Protein AF-A0A961EMC4-F1 (afdb_monomer)

Foldseek 3Di:
DDDDDPLVVLLVCVVVVNPVSVVVLVVCCVVVHPCNVVNDVSNPDDDPVRDDDDDDQDDDPPPCSVVVVVVVVVVCVVVVHDDDDDDDDPPPDPPDD

Secondary structure (DSSP, 8-state):
-PPPP-HHHHHHHHHTT-HHHHHHHHHHHHTT-TTHHHHHHHH-SPPTT-PPP-------TTSSHHHHHHHHHHHHHHTT---------TTS-----

Sequence (97 aa):
MTRRVDVAAVVAGVRERSPRALARALSLVESGSPDAADLLAALGAPSSDRRAIVVGITGAPGVGKSTTKNAIVRELTSRGRVVGVLAVDPSSHFSGG

Solvent-accessible surface area (backbone atoms only — not comparable to full-atom values): 6476 Å² total; per-residue (Å²): 133,85,80,81,75,67,49,67,62,35,48,52,28,41,77,72,65,33,69,68,26,42,52,52,51,50,52,33,54,75,69,66,38,87,63,29,63,59,42,53,60,72,64,49,75,81,52,92,88,62,74,77,89,86,81,91,85,85,80,67,88,88,73,46,64,69,59,52,49,50,52,52,51,51,57,42,43,75,71,74,44,89,82,87,86,83,86,84,70,92,84,80,72,92,77,81,128

Radius of gyration: 16.87 Å; Cα contacts (8 Å, |Δi|>4): 43; chains: 1; bounding box: 42×34×34 Å

pLDDT: mean 87.38, std 14.83, range [37.72, 98.0]

Mean predicted aligned error: 6.67 Å

Structure (mmCIF, N/CA/C/O backbone):
data_AF-A0A961EMC4-F1
#
_entry.id   AF-A0A961EMC4-F1
#
loop_
_atom_site.group_PDB
_atom_site.id
_atom_site.type_symbol
_atom_site.label_atom_id
_atom_site.label_alt_id
_atom_site.label_comp_id
_atom_site.label_asym_id
_atom_site.label_entity_id
_atom_site.label_seq_id
_atom_site.pdbx_PDB_ins_code
_atom_site.Cartn_x
_atom_site.Cartn_y
_atom_site.Cartn_z
_atom_site.occupancy
_atom_site.B_iso_or_equiv
_atom_site.auth_seq_id
_atom_site.auth_comp_id
_atom_site.auth_asym_id
_atom_site.auth_atom_id
_atom_site.pdbx_PDB_model_num
ATOM 1 N N . MET A 1 1 ? 26.701 -8.929 -12.417 1.00 48.03 1 MET A N 1
ATOM 2 C CA . MET A 1 1 ? 25.600 -9.536 -13.200 1.00 48.03 1 MET A CA 1
ATOM 3 C C . MET A 1 1 ? 24.367 -9.610 -12.314 1.00 48.03 1 MET A C 1
ATOM 5 O O . MET A 1 1 ? 24.313 -10.458 -11.434 1.00 48.03 1 MET A O 1
ATOM 9 N N . THR A 1 2 ? 23.416 -8.690 -12.471 1.00 59.34 2 THR A N 1
ATOM 10 C CA . THR A 1 2 ? 22.160 -8.720 -11.707 1.00 59.34 2 THR A CA 1
ATOM 11 C C . THR A 1 2 ? 21.313 -9.880 -12.221 1.00 59.34 2 THR A C 1
ATOM 13 O O . THR A 1 2 ? 20.994 -9.939 -13.407 1.00 59.34 2 THR A O 1
ATOM 16 N N . ARG A 1 3 ? 20.999 -10.847 -11.354 1.00 74.94 3 ARG A N 1
ATOM 17 C CA . ARG A 1 3 ? 20.100 -11.959 -11.683 1.00 74.94 3 ARG A CA 1
ATOM 18 C C . ARG A 1 3 ? 18.722 -11.381 -12.013 1.00 74.94 3 ARG A C 1
ATOM 20 O O . ARG A 1 3 ? 18.127 -10.750 -11.142 1.00 74.94 3 ARG A O 1
ATOM 27 N N . ARG A 1 4 ? 18.232 -11.608 -13.238 1.00 79.06 4 ARG A N 1
ATOM 28 C CA . ARG A 1 4 ? 16.870 -11.217 -13.633 1.00 79.06 4 ARG A CA 1
ATOM 29 C C . ARG A 1 4 ? 15.841 -11.851 -12.704 1.00 79.06 4 ARG A C 1
ATOM 31 O O . ARG A 1 4 ? 15.993 -13.013 -12.305 1.00 79.06 4 ARG A O 1
ATOM 38 N N . VAL A 1 5 ? 14.821 -11.083 -12.346 1.00 90.00 5 VAL A N 1
ATOM 39 C CA . VAL A 1 5 ? 13.702 -11.565 -11.538 1.00 90.00 5 VAL A CA 1
ATOM 40 C C . VAL A 1 5 ? 12.690 -12.275 -12.428 1.00 90.00 5 VAL A C 1
ATOM 42 O O . VAL A 1 5 ? 12.442 -11.868 -13.558 1.00 90.00 5 VAL A O 1
ATOM 45 N N . ASP A 1 6 ? 12.083 -13.339 -11.906 1.00 95.44 6 ASP A N 1
ATOM 46 C CA . ASP A 1 6 ? 10.910 -13.944 -12.531 1.00 95.44 6 ASP A CA 1
ATOM 47 C C . ASP A 1 6 ? 9.692 -13.028 -12.327 1.00 95.44 6 ASP A C 1
ATOM 49 O O . ASP A 1 6 ? 9.004 -13.079 -11.303 1.00 95.44 6 ASP A O 1
ATOM 53 N N . VAL A 1 7 ? 9.471 -12.135 -13.292 1.00 95.75 7 VAL A N 1
ATOM 54 C CA . VAL A 1 7 ? 8.369 -11.165 -13.276 1.00 95.75 7 VAL A CA 1
ATOM 55 C C . VAL A 1 7 ? 7.012 -11.869 -13.231 1.00 95.75 7 VAL A C 1
ATOM 57 O O . VAL A 1 7 ? 6.124 -11.425 -12.503 1.00 95.75 7 VAL A O 1
ATOM 60 N N . ALA A 1 8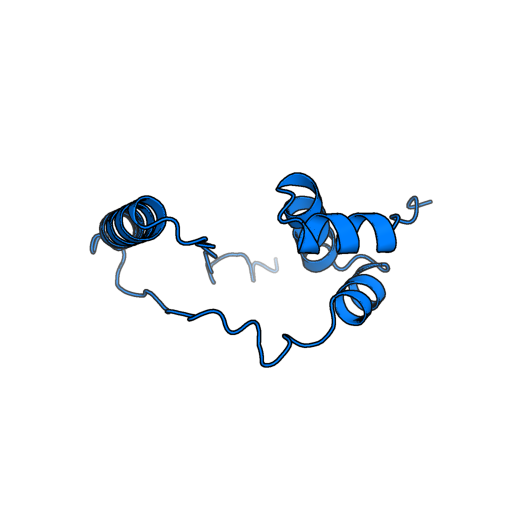 ? 6.846 -12.987 -13.942 1.00 95.81 8 ALA A N 1
ATOM 61 C CA . ALA A 1 8 ? 5.577 -13.709 -13.991 1.00 95.81 8 ALA A CA 1
ATOM 62 C C . ALA A 1 8 ? 5.193 -14.259 -12.610 1.00 95.81 8 ALA A C 1
ATOM 64 O O . ALA A 1 8 ? 4.053 -14.080 -12.169 1.00 95.81 8 ALA A O 1
ATOM 65 N N . ALA A 1 9 ? 6.155 -14.842 -11.888 1.00 96.94 9 ALA A N 1
ATOM 66 C CA . ALA A 1 9 ? 5.940 -15.315 -10.522 1.00 96.94 9 ALA A CA 1
ATOM 67 C C . ALA A 1 9 ? 5.584 -14.171 -9.556 1.00 96.94 9 ALA A C 1
ATOM 69 O O . ALA A 1 9 ? 4.698 -14.319 -8.709 1.00 96.94 9 ALA A O 1
ATOM 70 N N . VAL A 1 10 ? 6.231 -13.007 -9.693 1.00 97.31 10 VAL A N 1
ATOM 71 C CA . VAL A 1 10 ? 5.909 -11.823 -8.878 1.00 97.31 10 VAL A CA 1
ATOM 72 C C . VAL A 1 10 ? 4.484 -11.340 -9.160 1.00 97.31 10 VAL A C 1
ATOM 74 O O . VAL A 1 10 ? 3.721 -11.117 -8.220 1.00 97.31 10 VAL A O 1
ATOM 77 N N . VAL A 1 11 ? 4.088 -11.229 -10.430 1.00 96.06 11 VAL A N 1
ATOM 78 C CA . VAL A 1 11 ? 2.738 -10.793 -10.829 1.00 96.06 11 VAL A CA 1
ATOM 79 C C . VAL A 1 11 ? 1.664 -11.746 -10.308 1.00 96.06 11 VAL A C 1
ATOM 81 O O . VAL A 1 11 ? 0.666 -11.287 -9.744 1.00 96.06 11 VAL A O 1
ATOM 84 N N . ALA A 1 12 ? 1.864 -13.059 -10.454 1.00 95.88 12 ALA A N 1
ATOM 85 C CA . ALA A 1 12 ? 0.945 -14.068 -9.931 1.00 95.88 12 ALA A CA 1
ATOM 86 C C . ALA A 1 12 ? 0.769 -13.914 -8.412 1.00 95.88 12 ALA A C 1
ATOM 88 O O . ALA A 1 12 ? -0.352 -13.750 -7.926 1.00 95.88 12 ALA A O 1
ATOM 89 N N . GLY A 1 13 ? 1.880 -13.810 -7.677 1.00 96.81 13 GLY A N 1
ATOM 90 C CA . GLY A 1 13 ? 1.845 -13.612 -6.232 1.00 96.81 13 GLY A CA 1
ATOM 91 C C . GLY A 1 13 ? 1.155 -12.309 -5.812 1.00 96.81 13 GLY A C 1
ATOM 92 O O . GLY A 1 13 ? 0.416 -12.300 -4.828 1.00 96.81 13 GLY A O 1
ATOM 93 N N . VAL A 1 14 ? 1.331 -11.206 -6.549 1.00 94.25 14 VAL A N 1
ATOM 94 C CA . VAL A 1 14 ? 0.618 -9.942 -6.272 1.00 94.25 14 VAL A CA 1
ATOM 95 C C . VAL A 1 14 ? -0.892 -10.116 -6.452 1.00 94.25 14 VAL A C 1
ATOM 97 O O . VAL A 1 14 ? -1.672 -9.663 -5.608 1.00 94.25 14 VAL A O 1
ATOM 100 N N . ARG A 1 15 ? -1.331 -10.806 -7.511 1.00 90.69 15 ARG A N 1
ATOM 101 C CA . ARG A 1 15 ? -2.759 -11.065 -7.768 1.00 90.69 15 ARG A CA 1
ATOM 102 C C . ARG A 1 15 ? -3.396 -11.925 -6.676 1.00 90.69 15 ARG A C 1
ATOM 104 O O . ARG A 1 15 ? -4.540 -11.650 -6.302 1.00 90.69 15 ARG A O 1
ATOM 111 N N . GLU A 1 16 ? -2.629 -12.856 -6.120 1.00 93.12 16 GLU A N 1
ATOM 112 C CA . GLU A 1 16 ? -2.982 -13.724 -4.987 1.00 93.12 16 GLU A CA 1
ATOM 113 C C . GLU A 1 16 ? -2.822 -13.053 -3.609 1.00 93.12 16 GLU A C 1
ATOM 115 O O . GLU A 1 16 ? -3.081 -13.678 -2.583 1.00 93.12 16 GLU A O 1
ATOM 120 N N . ARG A 1 17 ? -2.443 -11.766 -3.558 1.00 91.56 17 ARG A N 1
ATOM 121 C CA . ARG A 1 17 ? -2.217 -10.994 -2.318 1.00 91.56 17 ARG A CA 1
ATOM 122 C C . ARG A 1 17 ? -1.083 -11.545 -1.442 1.00 91.56 17 ARG A C 1
ATOM 124 O O . ARG A 1 17 ? -1.102 -11.371 -0.225 1.00 91.56 17 ARG A O 1
ATOM 131 N N . SER A 1 18 ? -0.070 -12.164 -2.044 1.00 96.38 18 SER A N 1
ATOM 132 C CA . SER A 1 18 ? 1.136 -12.610 -1.342 1.00 96.38 18 SER A CA 1
ATOM 133 C C . SER A 1 18 ? 1.936 -11.410 -0.812 1.00 96.38 18 SER A C 1
ATOM 135 O O . SER A 1 18 ? 2.421 -10.603 -1.613 1.00 96.38 18 SER A O 1
ATOM 137 N N . PRO A 1 19 ? 2.164 -11.301 0.515 1.0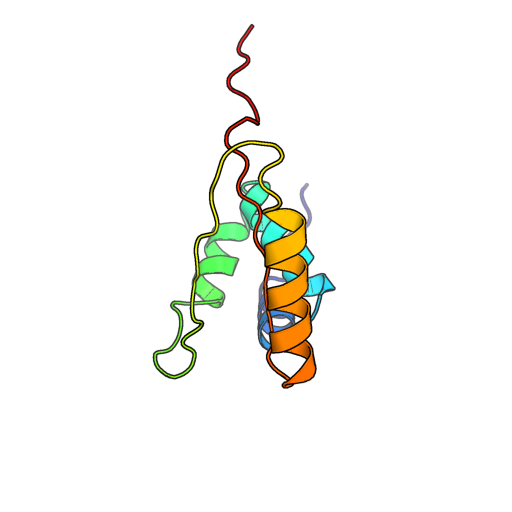0 95.00 19 PRO A N 1
ATOM 138 C CA . PRO A 1 19 ? 2.947 -10.204 1.085 1.00 95.00 19 PRO A CA 1
ATOM 139 C C . PRO A 1 19 ? 4.381 -10.151 0.547 1.00 95.00 19 PRO A C 1
ATOM 141 O O . PRO A 1 19 ? 4.919 -9.073 0.313 1.00 95.00 19 PRO A O 1
ATOM 144 N N . ARG A 1 20 ? 4.993 -11.319 0.300 1.00 96.62 20 ARG A N 1
ATOM 145 C CA . ARG A 1 20 ? 6.361 -11.411 -0.234 1.00 96.62 20 ARG A CA 1
ATOM 146 C C . ARG A 1 20 ? 6.444 -10.921 -1.676 1.00 96.62 20 ARG A C 1
ATOM 148 O O . ARG A 1 20 ? 7.380 -10.205 -2.018 1.00 96.62 20 ARG A O 1
ATOM 155 N N . ALA A 1 21 ? 5.471 -11.296 -2.507 1.00 97.25 21 ALA A N 1
ATOM 156 C CA . ALA A 1 21 ? 5.427 -10.852 -3.896 1.00 97.25 21 ALA A CA 1
ATOM 157 C C . ALA A 1 21 ? 5.166 -9.343 -3.986 1.00 97.25 21 ALA A C 1
ATOM 159 O O . ALA A 1 21 ? 5.843 -8.661 -4.750 1.00 97.25 21 ALA A O 1
ATOM 160 N N . LEU A 1 22 ? 4.263 -8.811 -3.151 1.00 95.69 22 LEU A N 1
ATOM 161 C CA . LEU A 1 22 ? 4.009 -7.372 -3.071 1.00 95.69 22 LEU A CA 1
ATOM 162 C C . LEU A 1 22 ? 5.253 -6.595 -2.624 1.00 95.69 22 LEU A C 1
ATOM 164 O O . LEU A 1 22 ? 5.616 -5.622 -3.275 1.00 95.69 22 LEU A O 1
ATOM 168 N N . ALA A 1 23 ? 5.940 -7.048 -1.571 1.00 96.00 23 ALA A N 1
ATOM 169 C CA . ALA A 1 23 ? 7.188 -6.427 -1.127 1.00 96.00 23 ALA A CA 1
ATOM 170 C C . ALA A 1 23 ? 8.249 -6.438 -2.238 1.00 96.00 23 ALA A C 1
ATOM 172 O O . ALA A 1 23 ? 8.878 -5.418 -2.501 1.00 96.00 23 ALA A O 1
ATOM 173 N N . ARG A 1 24 ? 8.403 -7.564 -2.949 1.00 96.44 24 ARG A N 1
ATOM 174 C CA . ARG A 1 24 ? 9.344 -7.666 -4.071 1.00 96.44 24 ARG A CA 1
ATOM 175 C C . ARG A 1 24 ? 8.980 -6.727 -5.219 1.00 96.44 24 ARG A C 1
ATOM 177 O O . ARG A 1 24 ? 9.879 -6.108 -5.778 1.00 96.44 24 ARG A O 1
ATOM 184 N N . ALA A 1 25 ? 7.697 -6.622 -5.559 1.00 96.62 25 ALA A N 1
ATOM 185 C CA . ALA A 1 25 ? 7.214 -5.707 -6.585 1.00 96.62 25 ALA A CA 1
ATOM 186 C C . ALA A 1 25 ? 7.516 -4.246 -6.219 1.00 96.62 25 ALA A C 1
ATOM 188 O O . ALA A 1 25 ? 8.084 -3.528 -7.037 1.00 96.62 25 ALA A O 1
ATOM 189 N N . LEU A 1 26 ? 7.218 -3.839 -4.978 1.00 95.12 26 LEU A N 1
ATOM 190 C CA . LEU A 1 26 ? 7.534 -2.498 -4.474 1.00 95.12 26 LEU A CA 1
ATOM 191 C C . LEU A 1 26 ? 9.037 -2.214 -4.554 1.00 95.12 26 LEU A C 1
ATOM 193 O O . LEU A 1 26 ? 9.428 -1.227 -5.167 1.00 95.12 26 LEU A O 1
ATOM 197 N N . SER A 1 27 ? 9.886 -3.124 -4.064 1.00 95.12 27 SER A N 1
ATOM 198 C CA . SER A 1 27 ? 11.342 -2.944 -4.125 1.00 95.12 27 SER A CA 1
ATOM 199 C C . SER A 1 27 ? 11.881 -2.828 -5.553 1.00 95.12 27 SER A C 1
ATOM 201 O O . SER A 1 27 ? 12.824 -2.076 -5.789 1.00 95.12 27 SER A O 1
ATOM 203 N N . LEU A 1 28 ? 11.320 -3.563 -6.521 1.00 95.56 28 LEU A N 1
ATOM 204 C CA . LEU A 1 28 ? 11.739 -3.463 -7.925 1.00 95.56 28 LEU A CA 1
ATOM 205 C C . LEU A 1 28 ? 11.406 -2.097 -8.524 1.00 95.56 28 LEU A C 1
ATOM 207 O O . LEU A 1 28 ? 12.232 -1.540 -9.245 1.00 95.56 28 LEU A O 1
ATOM 211 N N . VAL A 1 29 ? 10.228 -1.561 -8.202 1.00 94.88 29 VAL A N 1
ATOM 212 C CA . VAL A 1 29 ? 9.799 -0.233 -8.650 1.00 94.88 29 VAL A CA 1
ATOM 213 C C . VAL A 1 29 ? 10.631 0.861 -7.975 1.00 94.88 29 VAL A C 1
ATOM 215 O O . VAL A 1 29 ? 11.164 1.724 -8.664 1.00 94.88 29 VAL A O 1
ATOM 218 N N . GLU A 1 30 ? 10.809 0.799 -6.655 1.00 92.50 30 GLU A N 1
ATOM 219 C CA . GLU A 1 30 ? 11.552 1.804 -5.876 1.00 92.50 30 GLU A CA 1
ATOM 220 C C . GLU A 1 30 ? 13.041 1.867 -6.241 1.00 92.50 30 GLU A C 1
ATOM 222 O O . GLU A 1 30 ? 13.630 2.943 -6.249 1.00 92.50 30 GLU A O 1
ATOM 227 N N . SER A 1 31 ? 13.658 0.729 -6.575 1.00 93.88 31 SER A N 1
ATOM 228 C CA . SER A 1 31 ? 15.076 0.669 -6.963 1.00 93.88 31 SER A CA 1
ATOM 229 C C . SER A 1 31 ? 15.347 1.038 -8.426 1.00 93.88 31 SER A C 1
ATOM 231 O O . SER A 1 31 ? 16.505 1.029 -8.840 1.00 93.88 31 SER A O 1
ATOM 233 N N . GLY A 1 32 ? 14.311 1.322 -9.225 1.00 92.50 32 GLY A N 1
ATOM 234 C CA . GLY A 1 32 ? 14.464 1.562 -10.663 1.00 92.50 32 GLY A CA 1
ATOM 235 C C . GLY A 1 32 ? 15.011 0.343 -11.413 1.00 92.50 32 GLY A C 1
ATOM 236 O O . GLY A 1 32 ? 15.774 0.493 -12.368 1.00 92.50 32 GLY A O 1
ATOM 237 N N . SER A 1 33 ? 14.669 -0.869 -10.961 1.00 94.75 33 SER A N 1
ATOM 238 C CA . SER A 1 33 ? 15.136 -2.113 -11.580 1.00 94.75 33 SER A CA 1
ATOM 239 C C . SER A 1 33 ? 14.806 -2.150 -13.081 1.00 94.75 33 SER A C 1
ATOM 241 O O . SER A 1 33 ? 13.700 -1.757 -13.459 1.00 94.75 33 SER A O 1
ATOM 243 N N . PRO A 1 34 ? 15.680 -2.712 -13.939 1.00 93.94 34 PRO A N 1
ATOM 244 C CA . PRO A 1 34 ? 15.358 -2.944 -15.349 1.00 93.94 34 PRO A CA 1
ATOM 245 C C . PRO A 1 34 ? 14.072 -3.760 -15.558 1.00 93.94 34 PRO A C 1
ATOM 247 O O . PRO A 1 34 ? 13.371 -3.558 -16.542 1.00 93.94 34 PRO A O 1
ATOM 250 N N . ASP A 1 35 ? 13.735 -4.637 -14.605 1.00 94.81 35 ASP A N 1
ATOM 251 C CA . ASP A 1 35 ? 12.534 -5.481 -14.648 1.00 94.81 35 ASP A CA 1
ATOM 252 C C . ASP A 1 35 ? 11.242 -4.714 -14.261 1.00 94.81 35 ASP A C 1
ATOM 254 O O . ASP A 1 35 ? 10.143 -5.265 -14.342 1.00 94.81 35 ASP A O 1
ATOM 258 N N . ALA A 1 36 ? 11.334 -3.457 -13.799 1.00 94.62 36 ALA A N 1
ATOM 259 C CA . ALA A 1 36 ? 10.186 -2.700 -13.287 1.00 94.62 36 ALA A CA 1
ATOM 260 C C . ALA A 1 36 ? 9.169 -2.340 -14.381 1.00 94.62 36 ALA A C 1
ATOM 262 O O . ALA A 1 36 ? 7.964 -2.401 -14.139 1.00 94.62 36 ALA A O 1
ATOM 263 N N . ALA A 1 37 ? 9.640 -1.995 -15.583 1.00 93.56 37 ALA A N 1
ATOM 264 C CA . ALA A 1 37 ? 8.763 -1.668 -16.707 1.00 93.56 37 ALA A CA 1
ATOM 265 C C . ALA A 1 37 ? 7.920 -2.884 -17.125 1.00 93.56 37 ALA A C 1
ATOM 267 O O . ALA A 1 37 ? 6.695 -2.782 -17.221 1.00 93.56 37 ALA A O 1
ATOM 268 N N . ASP A 1 38 ? 8.562 -4.046 -17.272 1.00 94.62 38 ASP A N 1
ATOM 269 C CA . ASP A 1 38 ? 7.897 -5.308 -17.614 1.00 94.62 38 ASP A CA 1
ATOM 270 C C . ASP A 1 38 ? 6.911 -5.738 -16.520 1.00 94.62 38 ASP A C 1
ATOM 272 O O . ASP A 1 38 ? 5.7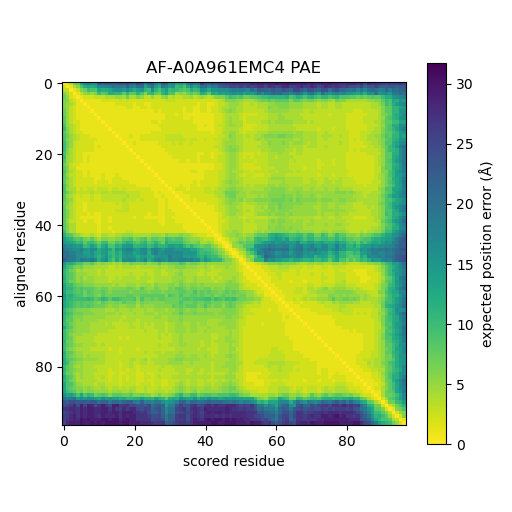91 -6.162 -16.812 1.00 94.62 38 ASP A O 1
ATOM 276 N N . LEU A 1 39 ? 7.289 -5.573 -15.247 1.00 95.62 39 LEU A N 1
ATOM 277 C CA . LEU A 1 39 ? 6.415 -5.827 -14.103 1.00 95.62 39 LEU A CA 1
ATOM 278 C C . LEU A 1 39 ? 5.148 -4.963 -14.139 1.00 95.62 39 LEU A C 1
ATOM 280 O O . LEU A 1 39 ? 4.046 -5.491 -13.978 1.00 95.62 39 LEU A O 1
ATOM 284 N N . LEU A 1 40 ? 5.285 -3.650 -14.344 1.00 93.69 40 LEU A N 1
ATOM 285 C CA . LEU A 1 40 ? 4.151 -2.721 -14.401 1.00 93.69 40 LEU A CA 1
ATOM 286 C C . LEU A 1 40 ? 3.246 -3.013 -15.604 1.00 93.69 40 LEU A C 1
ATOM 288 O O . LEU A 1 40 ? 2.022 -3.035 -15.456 1.00 93.69 40 LEU A O 1
ATOM 292 N N . ALA A 1 41 ? 3.833 -3.307 -16.766 1.00 93.88 41 ALA A N 1
ATOM 293 C CA . ALA A 1 41 ? 3.088 -3.702 -17.956 1.00 93.88 41 ALA A CA 1
ATOM 294 C C . ALA A 1 41 ? 2.289 -4.997 -17.726 1.00 93.88 41 ALA A C 1
ATOM 296 O O . ALA A 1 41 ? 1.114 -5.070 -18.085 1.00 93.88 41 ALA A O 1
ATOM 297 N 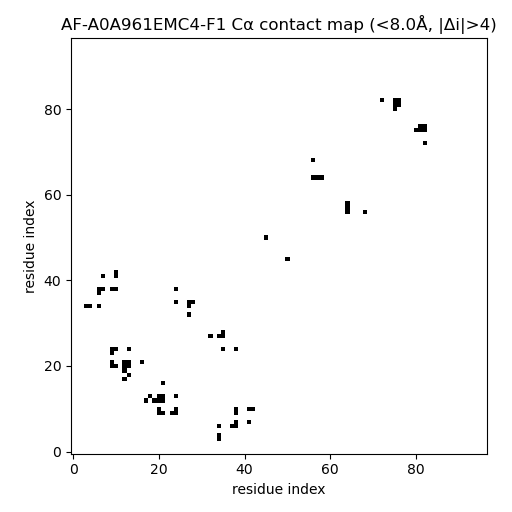N . ALA A 1 42 ? 2.888 -5.997 -17.072 1.00 94.00 42 ALA A N 1
ATOM 298 C CA . ALA A 1 42 ? 2.242 -7.277 -16.781 1.00 94.00 42 ALA A CA 1
ATOM 299 C C . ALA A 1 42 ? 1.156 -7.188 -15.692 1.00 94.00 42 ALA A C 1
ATOM 301 O O . ALA A 1 42 ? 0.170 -7.935 -15.733 1.00 94.00 42 ALA A O 1
ATOM 302 N N . LEU A 1 43 ? 1.306 -6.281 -14.719 1.00 91.56 43 LEU A N 1
ATOM 303 C CA . LEU A 1 43 ? 0.242 -5.957 -13.761 1.00 91.56 43 LEU A CA 1
ATOM 304 C C . LEU A 1 43 ? -0.958 -5.312 -14.466 1.00 91.56 43 LEU A C 1
ATOM 306 O O . LEU A 1 43 ? -2.097 -5.632 -14.113 1.00 91.56 43 LEU A O 1
ATOM 310 N N . GLY A 1 44 ? -0.694 -4.501 -15.494 1.00 88.38 44 GLY A N 1
ATOM 311 C CA . GLY A 1 44 ? -1.698 -3.846 -16.323 1.00 88.38 44 GLY A CA 1
ATOM 312 C C . GLY A 1 44 ? -2.409 -2.693 -15.612 1.00 88.38 44 GLY A C 1
ATOM 313 O O . GLY A 1 44 ? -2.172 -2.399 -14.438 1.00 88.38 44 GLY A O 1
ATOM 314 N N . ALA A 1 45 ? -3.308 -2.025 -16.337 1.00 80.69 45 ALA A N 1
ATOM 315 C CA . ALA A 1 45 ? -4.193 -1.034 -15.737 1.00 80.69 45 ALA A CA 1
ATOM 316 C C . ALA A 1 45 ? -5.189 -1.717 -14.778 1.00 80.69 45 ALA A C 1
ATOM 318 O O . ALA A 1 45 ? -5.606 -2.851 -15.039 1.00 80.69 45 ALA A O 1
ATOM 319 N N . PRO A 1 46 ? -5.616 -1.043 -13.693 1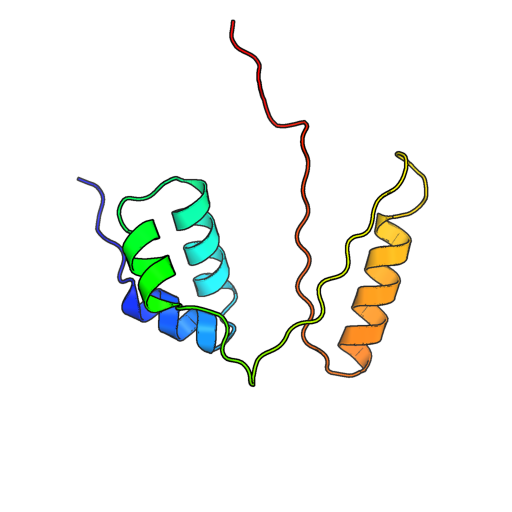.00 70.94 46 PRO A N 1
ATOM 320 C CA . PRO A 1 46 ? -6.680 -1.551 -12.840 1.00 70.94 46 PRO A CA 1
ATOM 321 C C .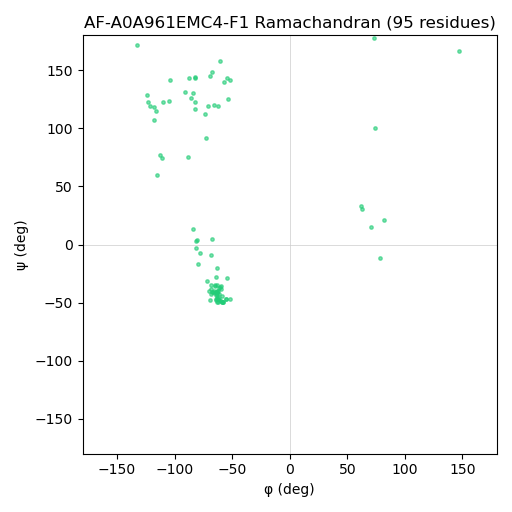 PRO A 1 46 ? -7.917 -1.873 -13.680 1.00 70.94 46 PRO A C 1
ATOM 323 O O . PRO A 1 46 ? -8.425 -1.019 -14.408 1.00 70.94 46 PRO A O 1
ATOM 326 N N . SER A 1 47 ? -8.402 -3.105 -13.582 1.00 68.00 47 SER A N 1
ATOM 327 C CA . SER A 1 47 ? -9.622 -3.519 -14.260 1.00 68.00 47 SER A CA 1
ATOM 328 C C . SER A 1 47 ? -10.838 -2.820 -13.629 1.00 68.00 47 SER A C 1
ATOM 330 O O . SER A 1 47 ? -10.873 -2.540 -12.428 1.00 68.00 47 SER A O 1
ATOM 332 N N . SER A 1 48 ? -11.845 -2.481 -14.437 1.00 63.19 48 SER A N 1
ATOM 333 C CA . SER A 1 48 ? -13.013 -1.677 -14.026 1.00 63.19 48 SER A CA 1
ATOM 334 C C . SER A 1 48 ? -13.893 -2.333 -12.948 1.00 63.19 48 SER A C 1
ATOM 336 O O . SER A 1 48 ? -14.635 -1.645 -12.236 1.00 63.19 48 SER A O 1
ATOM 338 N N . ASP A 1 49 ? -13.779 -3.650 -12.799 1.00 67.12 49 ASP A N 1
ATOM 339 C CA . ASP A 1 49 ? -14.375 -4.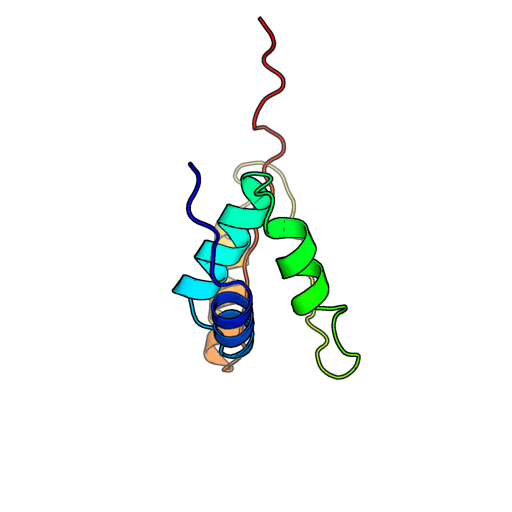496 -11.760 1.00 67.12 49 ASP A CA 1
ATOM 340 C C . ASP A 1 49 ? -13.602 -4.465 -10.426 1.00 67.12 49 ASP A C 1
ATOM 342 O O . ASP A 1 49 ? -14.156 -4.801 -9.379 1.00 67.12 49 ASP A O 1
ATOM 346 N N . ARG A 1 50 ? -12.345 -4.004 -10.421 1.00 65.00 50 ARG A N 1
ATOM 347 C CA . ARG A 1 50 ? -11.454 -4.004 -9.254 1.00 65.00 50 ARG A CA 1
ATOM 348 C C . ARG A 1 50 ? -11.112 -2.581 -8.816 1.00 65.00 50 ARG A C 1
ATOM 350 O O . ARG A 1 50 ? -9.954 -2.175 -8.757 1.00 65.00 50 ARG A O 1
ATOM 357 N N . ARG A 1 51 ? -12.147 -1.813 -8.465 1.00 71.56 51 ARG A N 1
ATOM 358 C CA . ARG A 1 51 ? -11.999 -0.456 -7.919 1.00 71.56 51 ARG A CA 1
ATOM 359 C C . ARG A 1 51 ? -11.696 -0.492 -6.420 1.00 71.56 51 ARG A C 1
ATOM 361 O O . ARG A 1 51 ? -12.515 -0.936 -5.618 1.00 71.56 51 ARG A O 1
ATOM 368 N N . ALA A 1 52 ? -10.521 0.003 -6.040 1.00 86.00 52 ALA A N 1
ATOM 369 C CA . ALA A 1 52 ? -10.208 0.348 -4.658 1.00 86.00 52 ALA A CA 1
ATOM 370 C C . ALA A 1 52 ? -10.639 1.795 -4.378 1.00 86.00 52 ALA A C 1
ATOM 372 O O . ALA A 1 52 ? -10.501 2.665 -5.236 1.00 86.00 52 ALA A O 1
ATOM 373 N N . ILE A 1 53 ? -11.142 2.058 -3.171 1.00 90.06 53 ILE A N 1
ATOM 374 C CA . ILE A 1 53 ? -11.353 3.430 -2.699 1.00 90.06 53 ILE A CA 1
ATOM 375 C C . ILE A 1 53 ? -10.011 3.931 -2.164 1.00 90.06 53 ILE A C 1
ATOM 377 O O . ILE A 1 53 ? -9.442 3.309 -1.267 1.00 90.06 53 ILE A O 1
ATOM 381 N N . VAL A 1 54 ? -9.515 5.040 -2.711 1.00 91.88 54 VAL A N 1
ATOM 382 C CA . VAL A 1 54 ? -8.269 5.682 -2.273 1.00 91.88 54 VAL A CA 1
ATOM 383 C C . VAL A 1 54 ? -8.621 6.927 -1.465 1.00 91.88 54 VAL A C 1
ATOM 385 O O . VAL A 1 54 ? -9.333 7.801 -1.952 1.00 91.88 54 VAL A O 1
ATOM 388 N N . VAL A 1 55 ? -8.133 6.998 -0.225 1.00 93.56 55 VAL A N 1
ATOM 389 C CA . VAL A 1 55 ? -8.386 8.113 0.698 1.00 93.56 55 VAL A CA 1
ATOM 390 C C . VAL A 1 55 ? -7.054 8.703 1.147 1.00 93.56 55 VAL A C 1
ATOM 392 O O . VAL A 1 55 ? -6.225 7.997 1.718 1.00 93.56 55 VAL A O 1
ATOM 395 N N . GLY A 1 56 ? -6.857 10.000 0.908 1.00 94.19 56 GLY A N 1
ATOM 396 C CA . GLY A 1 56 ? -5.717 10.750 1.434 1.00 94.19 56 GLY A CA 1
ATOM 397 C C . GLY A 1 56 ? -5.985 11.234 2.859 1.00 94.19 56 GLY A C 1
ATOM 398 O O . GLY A 1 56 ? -7.023 11.835 3.121 1.00 94.19 56 GLY A O 1
ATOM 399 N N . ILE A 1 57 ? -5.046 10.996 3.778 1.00 93.00 57 ILE A N 1
ATOM 400 C CA . ILE A 1 57 ? -5.101 11.500 5.159 1.00 93.00 57 ILE A CA 1
ATOM 401 C C . ILE A 1 57 ? -3.896 12.414 5.382 1.00 93.00 57 ILE A C 1
ATOM 403 O O . ILE A 1 57 ? -2.754 11.965 5.317 1.00 93.00 57 ILE A O 1
ATOM 407 N N . THR A 1 58 ? -4.150 13.688 5.680 1.00 91.94 58 THR A N 1
ATOM 408 C CA . THR A 1 58 ? -3.123 14.715 5.914 1.00 91.94 58 THR A CA 1
ATOM 409 C C . THR A 1 58 ? -3.419 15.517 7.187 1.00 91.94 58 THR A C 1
ATOM 411 O O . THR A 1 58 ? -4.451 15.324 7.825 1.00 91.94 58 THR A O 1
ATOM 414 N N . GLY A 1 59 ? -2.487 16.371 7.607 1.00 90.50 59 GLY A N 1
ATOM 415 C CA . GLY A 1 59 ? -2.583 17.201 8.812 1.00 90.50 59 GLY A CA 1
ATOM 416 C C . GLY A 1 59 ? -1.225 17.440 9.478 1.00 90.50 59 GLY A C 1
ATOM 417 O O . GLY A 1 59 ? -0.252 16.742 9.184 1.00 90.50 59 GLY A O 1
ATOM 418 N N . ALA A 1 60 ? -1.157 18.394 10.407 1.00 91.62 60 ALA A N 1
ATOM 419 C CA . ALA A 1 60 ? 0.075 18.770 11.112 1.00 91.62 60 ALA A CA 1
ATOM 420 C C . ALA A 1 60 ? 0.702 17.605 11.921 1.00 91.62 60 ALA A C 1
ATOM 422 O O . ALA A 1 60 ? 0.010 16.630 12.255 1.00 91.62 60 ALA A O 1
ATOM 423 N N . PRO A 1 61 ? 2.011 17.643 12.243 1.00 87.12 61 PRO A N 1
ATOM 424 C CA . PRO A 1 61 ? 2.615 16.722 13.209 1.00 87.12 61 PRO A CA 1
ATOM 425 C C . PRO A 1 61 ? 1.838 16.715 14.536 1.00 87.12 61 PRO A C 1
ATOM 427 O O . PRO A 1 61 ? 1.328 17.742 14.965 1.00 87.12 61 PRO A O 1
ATOM 430 N N . GLY A 1 62 ? 1.686 15.548 15.165 1.00 90.25 62 GLY A N 1
ATOM 431 C CA . GLY A 1 62 ? 0.993 15.430 16.458 1.00 90.25 62 GLY A CA 1
ATOM 432 C C . GLY A 1 62 ? -0.546 15.451 16.431 1.00 90.25 62 GLY A C 1
ATOM 433 O O . GLY A 1 62 ? -1.147 15.028 17.409 1.00 90.25 62 GLY A O 1
ATOM 434 N N . VAL A 1 63 ? -1.212 15.801 15.318 1.00 94.06 63 VAL A N 1
ATOM 435 C CA . VAL A 1 63 ? -2.699 15.882 15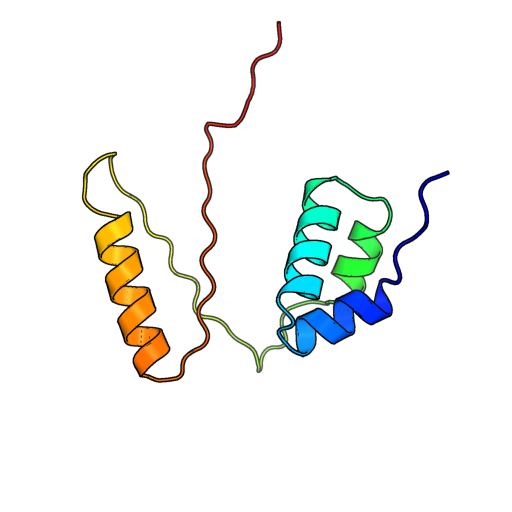.230 1.00 94.06 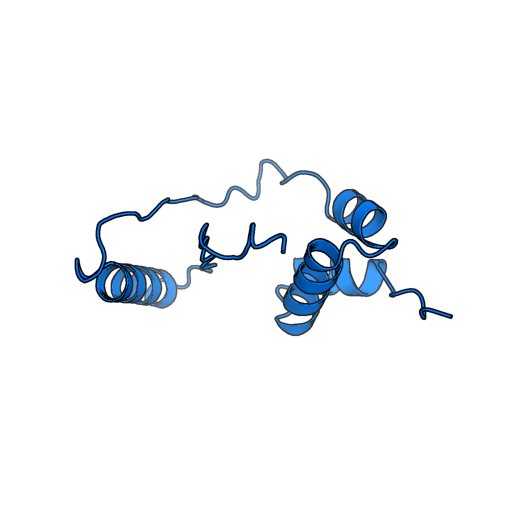63 VAL A CA 1
ATOM 436 C C . VAL A 1 63 ? -3.437 14.528 15.341 1.00 94.06 63 VAL A C 1
ATOM 438 O O . VAL A 1 63 ? -4.644 14.440 15.159 1.00 94.06 63 VAL A O 1
ATOM 441 N N . GLY A 1 64 ? -2.722 13.428 15.593 1.00 93.62 64 GLY A N 1
ATOM 442 C CA . GLY A 1 64 ? -3.342 12.109 15.756 1.00 93.62 64 GLY A CA 1
ATOM 443 C C . GLY A 1 64 ? -3.678 11.377 14.449 1.00 93.62 64 GLY A C 1
ATOM 444 O O . GLY A 1 64 ? -4.487 10.447 14.462 1.00 93.62 64 GLY A O 1
ATOM 445 N N . LYS A 1 65 ? -3.038 11.725 13.319 1.00 94.25 65 LYS A N 1
ATOM 446 C CA . LYS A 1 65 ? -3.215 11.015 12.029 1.00 94.25 65 LYS A CA 1
ATOM 447 C C . LYS A 1 65 ? -3.016 9.506 12.157 1.00 94.25 65 LYS A C 1
ATOM 449 O O . LYS A 1 65 ? -3.836 8.737 11.670 1.00 94.25 65 LYS A O 1
ATOM 454 N N . SER A 1 66 ? -1.947 9.077 12.833 1.00 92.38 66 SER A N 1
ATOM 455 C CA . SER A 1 66 ? -1.645 7.654 13.030 1.00 92.38 66 SER A CA 1
ATOM 456 C C . SER A 1 66 ? -2.718 6.952 13.858 1.00 92.38 66 SER A C 1
ATOM 458 O O . SER A 1 66 ? -3.127 5.854 13.493 1.00 92.38 66 SER A O 1
ATOM 460 N N . THR A 1 67 ? -3.226 7.596 14.912 1.00 96.00 67 THR A N 1
ATOM 461 C CA . THR A 1 67 ? -4.325 7.073 15.737 1.00 96.00 67 THR A CA 1
ATOM 462 C C . THR A 1 67 ? -5.594 6.901 14.909 1.00 96.00 67 THR A C 1
ATOM 464 O O . THR A 1 67 ? -6.175 5.819 14.884 1.00 96.00 67 THR A O 1
ATOM 467 N N . THR A 1 68 ? -5.967 7.935 14.156 1.00 95.50 68 THR A N 1
ATOM 468 C CA . THR A 1 68 ? -7.161 7.938 13.300 1.00 95.50 68 THR A CA 1
ATOM 469 C C . THR A 1 68 ? -7.064 6.881 12.202 1.00 95.50 68 THR A C 1
ATOM 471 O O . THR A 1 68 ? -7.956 6.050 12.052 1.00 95.50 68 THR A O 1
ATOM 474 N N . LYS A 1 69 ? -5.939 6.842 11.480 1.00 95.62 69 LYS A N 1
ATOM 475 C CA . LYS A 1 69 ? -5.647 5.820 10.468 1.00 95.62 69 LYS A CA 1
ATOM 476 C C . LYS A 1 69 ? -5.745 4.413 11.055 1.00 95.62 69 LYS A C 1
ATOM 478 O O . LYS A 1 69 ? -6.377 3.552 10.455 1.00 95.62 69 LYS A O 1
ATOM 483 N N . ASN A 1 70 ? -5.149 4.173 12.224 1.00 96.19 70 ASN A N 1
ATOM 484 C CA . ASN A 1 70 ? -5.185 2.861 12.869 1.00 96.19 70 ASN A CA 1
ATOM 485 C C . ASN A 1 70 ? -6.614 2.444 13.242 1.00 96.19 70 ASN A C 1
ATOM 487 O O . ASN A 1 70 ? -6.959 1.279 13.058 1.00 96.19 70 ASN A O 1
ATOM 491 N N . ALA A 1 71 ? -7.443 3.371 13.727 1.00 97.50 71 ALA A N 1
ATOM 492 C CA . ALA A 1 71 ? -8.851 3.105 14.014 1.00 97.50 71 ALA A CA 1
ATOM 493 C C . ALA A 1 71 ? -9.635 2.748 12.739 1.00 97.50 71 ALA A C 1
ATOM 495 O O . ALA A 1 71 ? -10.326 1.732 12.714 1.00 97.50 71 ALA A O 1
ATOM 496 N N . ILE A 1 72 ? -9.455 3.516 11.657 1.00 96.44 72 ILE A N 1
ATOM 497 C CA . ILE A 1 72 ? -10.091 3.251 10.354 1.00 96.44 72 ILE A CA 1
ATOM 498 C C . ILE A 1 72 ? -9.682 1.879 9.811 1.00 96.44 72 ILE A C 1
ATOM 500 O O . ILE A 1 72 ? -10.537 1.099 9.399 1.00 96.44 72 ILE A O 1
ATOM 504 N N . VAL A 1 73 ? -8.381 1.568 9.816 1.00 97.00 73 VAL A N 1
ATOM 505 C CA . VAL A 1 73 ? -7.872 0.275 9.337 1.00 97.00 73 VAL A CA 1
ATOM 506 C C . VAL A 1 73 ? -8.502 -0.861 10.137 1.00 97.00 73 VAL A C 1
ATOM 508 O O . VAL A 1 73 ? -9.053 -1.772 9.528 1.00 97.00 73 VAL A O 1
ATOM 511 N N . ARG A 1 74 ? -8.483 -0.781 11.476 1.00 97.94 74 ARG A N 1
ATOM 512 C CA . ARG A 1 74 ? -9.070 -1.805 12.355 1.00 97.94 74 ARG A CA 1
ATOM 513 C C . ARG A 1 74 ? -10.541 -2.051 12.037 1.00 97.94 74 ARG A C 1
ATOM 515 O O . ARG A 1 74 ? -10.926 -3.206 11.872 1.00 97.94 74 ARG A O 1
ATOM 522 N N . GLU A 1 75 ? -11.325 -0.988 11.887 1.00 98.00 75 GLU A N 1
ATOM 523 C CA . GLU A 1 75 ? -12.754 -1.079 11.579 1.00 98.00 75 GLU A CA 1
ATOM 524 C C . GLU A 1 75 ? -13.032 -1.673 10.193 1.00 98.00 75 GLU A C 1
ATOM 526 O O . GLU A 1 75 ? -13.940 -2.476 10.008 1.00 98.00 75 GLU A O 1
ATOM 531 N N . LEU A 1 76 ? -12.244 -1.318 9.181 1.00 96.88 76 LEU A N 1
ATOM 532 C CA . LEU A 1 76 ? -12.421 -1.890 7.847 1.00 96.88 76 LEU A CA 1
ATOM 533 C C . LEU A 1 76 ? -12.014 -3.366 7.816 1.00 96.88 76 LEU A C 1
ATOM 535 O O . LEU A 1 76 ? -12.708 -4.185 7.210 1.00 96.88 76 LEU A O 1
ATOM 539 N N . THR A 1 77 ? -10.924 -3.721 8.496 1.00 96.44 77 THR A N 1
ATOM 540 C CA . THR A 1 77 ? -10.473 -5.113 8.579 1.00 96.44 77 THR A CA 1
ATOM 541 C C . THR A 1 77 ? -11.414 -5.990 9.400 1.00 96.44 77 THR A C 1
ATOM 543 O O . THR A 1 77 ? -11.622 -7.139 9.021 1.00 96.44 77 THR A O 1
ATOM 546 N N . SER A 1 78 ? -12.042 -5.468 10.465 1.00 97.88 78 SER A N 1
ATOM 547 C CA . SER A 1 78 ? -13.034 -6.220 11.255 1.00 97.88 78 SER A CA 1
ATOM 548 C C . SER A 1 78 ? -14.272 -6.574 10.424 1.00 97.88 78 SER A C 1
ATOM 550 O O . SER A 1 78 ? -14.883 -7.618 10.629 1.00 97.88 78 SER A O 1
ATOM 552 N N . ARG A 1 79 ? -14.581 -5.761 9.407 1.00 97.56 79 ARG A N 1
ATOM 553 C CA . ARG A 1 79 ? -15.619 -6.012 8.394 1.00 97.56 79 ARG A CA 1
ATOM 554 C C . ARG A 1 79 ? -15.146 -6.886 7.222 1.00 97.56 79 ARG A C 1
ATOM 556 O O . ARG A 1 79 ? -15.792 -6.910 6.176 1.00 97.56 79 ARG A O 1
ATOM 563 N N . GLY A 1 80 ? -13.993 -7.546 7.340 1.00 95.88 80 GLY A N 1
ATOM 564 C CA . GLY A 1 80 ? -13.436 -8.421 6.304 1.00 95.88 80 GLY A CA 1
ATOM 565 C C . GLY A 1 80 ? -12.914 -7.693 5.060 1.00 95.88 80 GLY A C 1
ATOM 566 O O . GLY A 1 80 ? -12.705 -8.319 4.019 1.00 95.88 80 GLY A O 1
ATOM 567 N N . ARG A 1 81 ? -12.708 -6.369 5.117 1.00 94.00 81 ARG A N 1
ATOM 568 C CA . ARG A 1 81 ? -12.157 -5.605 3.989 1.00 94.00 81 ARG A CA 1
ATOM 569 C C . ARG A 1 81 ? -10.636 -5.718 3.959 1.00 94.00 81 ARG A C 1
ATOM 571 O O . ARG A 1 81 ? -9.972 -5.695 4.990 1.00 94.00 81 ARG A O 1
ATOM 578 N N . VAL A 1 82 ? -10.084 -5.771 2.750 1.00 91.44 82 VAL A N 1
ATOM 579 C CA . VAL A 1 82 ? -8.635 -5.688 2.530 1.00 91.44 82 VAL A CA 1
ATOM 580 C C . VAL A 1 82 ? -8.237 -4.219 2.456 1.00 91.44 82 VAL A C 1
ATOM 582 O O . VAL A 1 82 ? -8.800 -3.472 1.655 1.00 91.44 82 VAL A O 1
ATOM 585 N N . VAL A 1 83 ? -7.274 -3.816 3.283 1.00 94.06 83 VAL A N 1
ATOM 586 C CA . VAL A 1 83 ? -6.808 -2.429 3.389 1.00 94.06 83 VAL A CA 1
ATOM 587 C C . VAL A 1 83 ? -5.305 -2.375 3.141 1.00 94.06 83 VAL A C 1
ATOM 589 O O . VAL A 1 83 ? -4.546 -3.106 3.771 1.00 94.06 83 VAL A O 1
ATOM 592 N N . GLY A 1 84 ? -4.885 -1.497 2.230 1.00 93.06 84 GLY A N 1
ATOM 593 C CA . GLY A 1 84 ? -3.487 -1.113 2.046 1.00 93.06 84 GLY A CA 1
ATOM 594 C C . GLY A 1 84 ? -3.240 0.271 2.642 1.00 93.06 84 GLY A C 1
ATOM 595 O O . GLY A 1 84 ? -4.095 1.149 2.539 1.00 93.06 84 GLY A O 1
ATOM 596 N N . VAL A 1 85 ? -2.079 0.468 3.263 1.00 94.25 85 VAL A N 1
ATOM 597 C CA . VAL A 1 85 ? -1.648 1.767 3.793 1.00 94.25 85 VAL A CA 1
ATOM 598 C C . VAL A 1 85 ? -0.331 2.133 3.128 1.00 94.25 85 VAL A C 1
ATOM 600 O O . VAL A 1 85 ? 0.655 1.423 3.305 1.00 94.25 85 VAL A O 1
ATOM 603 N N . LEU A 1 86 ? -0.317 3.249 2.402 1.00 92.44 86 LEU A N 1
ATOM 604 C CA . LEU A 1 86 ? 0.890 3.832 1.826 1.00 92.44 86 LEU A CA 1
ATOM 605 C C . LEU A 1 86 ? 1.214 5.126 2.574 1.00 92.44 86 LEU A C 1
ATOM 607 O O . LEU A 1 86 ? 0.374 6.022 2.658 1.00 92.44 86 LEU A O 1
ATOM 611 N N . ALA A 1 87 ? 2.413 5.203 3.144 1.00 90.75 87 ALA A N 1
ATOM 612 C CA . ALA A 1 87 ? 2.933 6.439 3.709 1.00 90.75 87 ALA A CA 1
ATOM 613 C C . ALA A 1 87 ? 3.720 7.183 2.626 1.00 90.75 87 ALA A C 1
ATOM 615 O O . ALA A 1 87 ? 4.557 6.584 1.959 1.00 90.75 87 ALA A O 1
ATOM 616 N N . VAL A 1 88 ? 3.446 8.476 2.464 1.00 87.88 88 VAL A N 1
ATOM 617 C CA . VAL A 1 88 ? 4.197 9.367 1.574 1.00 87.88 88 VAL A CA 1
ATOM 618 C C . VAL A 1 88 ? 4.857 10.418 2.456 1.00 87.88 88 VAL A C 1
ATOM 620 O O . VAL A 1 88 ? 4.157 11.191 3.110 1.00 87.88 88 VAL A O 1
ATOM 623 N N . ASP A 1 89 ? 6.187 10.411 2.503 1.00 83.12 89 ASP A N 1
ATOM 624 C CA . ASP A 1 89 ? 6.983 11.375 3.261 1.00 83.12 89 ASP A CA 1
ATOM 625 C C . ASP A 1 89 ? 7.877 12.180 2.300 1.00 83.12 89 ASP A C 1
ATOM 627 O O . ASP A 1 89 ? 8.856 11.638 1.776 1.00 83.12 89 ASP A O 1
ATOM 631 N N . PRO A 1 90 ? 7.556 13.462 2.044 1.00 68.81 90 PRO A N 1
ATOM 632 C CA . PRO A 1 90 ? 8.325 14.295 1.126 1.00 68.81 90 PRO A CA 1
ATOM 633 C C . PRO A 1 90 ? 9.730 14.645 1.646 1.00 68.81 90 PRO A C 1
ATOM 635 O O . PRO A 1 90 ? 10.518 15.206 0.890 1.00 68.81 90 PRO A O 1
ATOM 638 N N . SER A 1 91 ? 10.074 14.343 2.906 1.00 60.66 91 SER A N 1
ATOM 639 C CA . SER A 1 91 ? 11.349 14.756 3.517 1.00 60.66 91 SER A CA 1
ATOM 640 C C . SER A 1 91 ? 12.572 13.891 3.154 1.00 60.66 91 SER A C 1
ATOM 642 O O . SER A 1 91 ? 13.687 14.165 3.604 1.00 60.66 91 SER A O 1
ATOM 644 N N . SER A 1 92 ? 12.424 12.898 2.275 1.00 49.88 92 SER A N 1
ATOM 645 C CA . SER A 1 92 ? 13.522 12.022 1.837 1.00 49.88 92 SER A CA 1
ATOM 646 C C . SER A 1 92 ? 14.305 12.576 0.621 1.00 49.88 92 SER A C 1
ATOM 648 O O . SER A 1 92 ? 14.196 12.097 -0.499 1.00 49.88 92 SER A O 1
ATOM 650 N N . HIS A 1 93 ? 15.139 13.585 0.913 1.00 46.09 93 HIS A N 1
ATOM 651 C CA . HIS A 1 93 ? 16.403 14.005 0.259 1.00 46.09 93 HIS A CA 1
ATOM 652 C C . HIS A 1 93 ? 16.404 14.729 -1.109 1.00 46.09 93 HIS A C 1
ATOM 654 O O . HIS A 1 93 ? 16.524 14.128 -2.172 1.00 46.09 93 HIS A O 1
ATOM 660 N N . PHE A 1 94 ? 16.555 16.059 -1.030 1.00 45.00 94 PHE A N 1
ATOM 661 C CA . PHE A 1 94 ? 17.494 16.826 -1.861 1.00 45.00 94 PHE A CA 1
ATOM 662 C C . PHE A 1 94 ? 18.593 17.376 -0.930 1.00 45.00 94 PHE A C 1
ATOM 664 O O . PHE A 1 94 ? 18.550 18.524 -0.501 1.00 45.00 94 PHE A O 1
ATOM 671 N N . SER A 1 95 ? 19.542 16.531 -0.520 1.00 47.88 95 SER A N 1
ATOM 672 C CA . SER A 1 95 ? 20.788 16.976 0.120 1.00 47.88 95 SER A CA 1
ATOM 673 C C . SER A 1 95 ? 21.937 16.702 -0.844 1.00 47.88 95 SER A C 1
ATOM 675 O O . SER A 1 95 ? 22.675 15.730 -0.697 1.00 47.88 95 SER A O 1
ATOM 677 N N . GLY A 1 96 ? 22.018 17.527 -1.889 1.00 39.56 96 GLY A N 1
ATOM 678 C CA . GLY A 1 96 ? 23.246 17.675 -2.658 1.00 39.56 96 GLY A CA 1
ATOM 679 C C . GLY A 1 96 ? 24.225 18.484 -1.817 1.00 39.56 96 GLY A C 1
ATOM 680 O O . GLY A 1 96 ? 23.945 19.643 -1.511 1.00 39.56 96 GLY A O 1
ATOM 681 N N . GLY A 1 97 ? 25.304 17.837 -1.381 1.00 37.72 97 GLY A N 1
ATOM 682 C CA . GLY A 1 97 ? 26.557 18.536 -1.107 1.00 37.72 97 GLY A CA 1
ATOM 683 C C . GLY A 1 97 ? 27.246 18.915 -2.410 1.00 37.72 97 GLY A C 1
ATOM 684 O O . GLY A 1 97 ? 26.915 18.292 -3.447 1.00 37.72 97 GLY A O 1
#